Protein AF-A0A8J2KEQ3-F1 (afdb_monomer_lite)

Organism: NCBI:txid39272

InterPro domains:
  IPR006628 Purine-rich element binding protein family [PF04845] (4-89)
  IPR006628 Purine-rich element binding protein family [PTHR12611] (4-89)
  IPR006628 Purine-rich element binding protein family [SM00712] (4-49)
  IPR006628 Purine-rich element binding protein family [SM00712] (59-89)

pLDDT: mean 82.65, std 9.4, range [52.91, 93.0]

Sequence (89 aa):
MRENENTRGRFLRVSQTISRGGPRSQVAIPAQGMIEFRDALTDLLEDFGTDDGGFRGELPEGRHIRVDNKIFYFDIGQNNRGVFMRVSE

Foldseek 3Di:
DDWDADPVGIWDKDWDDDPPPDDIDIDTGHPVCVVVVVVVVVVCCVVFVPDDQDDDDDDDDWDWDDDPPDIWIWD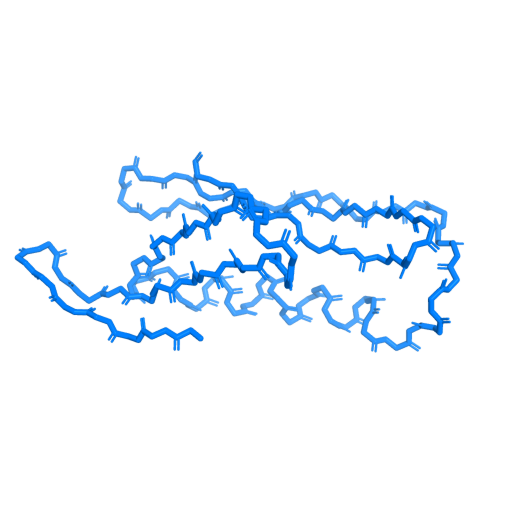WDADSRHIDTDIDD

Radius of gyration: 14.51 Å; chains: 1; bounding box: 34×27×40 Å

Structure (mmCIF, N/CA/C/O backbone):
data_AF-A0A8J2KEQ3-F1
#
_entry.id   AF-A0A8J2KEQ3-F1
#
loop_
_atom_site.group_PDB
_atom_site.id
_atom_site.type_symbol
_atom_site.label_atom_id
_atom_site.label_alt_id
_atom_site.label_comp_id
_atom_site.label_asym_id
_atom_site.label_entity_id
_atom_site.label_seq_id
_atom_site.pdbx_PDB_ins_code
_atom_site.Cartn_x
_atom_site.Cartn_y
_atom_site.Cartn_z
_atom_site.occupancy
_atom_site.B_iso_or_equiv
_atom_site.auth_seq_id
_atom_site.auth_comp_id
_atom_site.auth_asym_id
_atom_site.auth_atom_id
_atom_site.pdbx_PDB_model_num
ATOM 1 N N . MET A 1 1 ? 8.460 -2.969 9.987 1.00 78.25 1 MET A N 1
ATOM 2 C CA . MET A 1 1 ? 6.999 -2.751 10.108 1.00 78.25 1 MET A CA 1
ATOM 3 C C . MET A 1 1 ? 6.598 -3.014 11.554 1.00 78.25 1 MET A C 1
ATOM 5 O O . MET A 1 1 ? 7.361 -3.678 12.246 1.00 78.25 1 MET A O 1
ATOM 9 N N . ARG A 1 2 ? 5.482 -2.464 12.040 1.00 85.19 2 ARG A N 1
ATOM 10 C CA . ARG A 1 2 ? 5.015 -2.687 13.421 1.00 85.19 2 ARG A CA 1
ATOM 11 C C . ARG A 1 2 ? 3.502 -2.874 13.449 1.00 85.19 2 ARG A C 1
ATOM 13 O O . ARG A 1 2 ? 2.794 -1.995 12.964 1.00 85.19 2 ARG A O 1
ATOM 20 N N . GLU A 1 3 ? 3.029 -3.975 14.024 1.00 84.25 3 GLU A N 1
ATOM 21 C CA . GLU A 1 3 ? 1.611 -4.157 14.351 1.00 84.25 3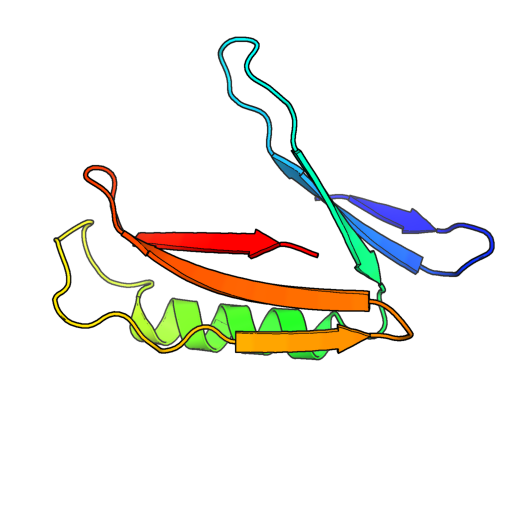 GLU A CA 1
ATOM 22 C C . GLU A 1 3 ? 1.245 -3.233 15.521 1.00 84.25 3 GLU A C 1
ATOM 24 O O . GLU A 1 3 ? 1.976 -3.144 16.511 1.00 84.25 3 GLU A O 1
ATOM 29 N N . ASN A 1 4 ? 0.152 -2.491 15.374 1.00 89.75 4 ASN A N 1
ATOM 30 C CA . ASN A 1 4 ? -0.378 -1.583 16.382 1.00 89.75 4 ASN A CA 1
ATOM 31 C C . ASN A 1 4 ? -1.894 -1.772 16.501 1.00 89.75 4 ASN A C 1
ATOM 33 O O . ASN A 1 4 ? -2.551 -2.214 15.561 1.00 89.75 4 ASN A O 1
ATOM 37 N N . GLU A 1 5 ? -2.450 -1.360 17.634 1.00 88.69 5 GLU A N 1
ATOM 38 C CA . GLU A 1 5 ? -3.884 -1.395 17.909 1.00 88.69 5 GLU A CA 1
ATOM 39 C C . GLU A 1 5 ? -4.334 -0.045 18.471 1.00 88.69 5 GLU A C 1
ATOM 41 O O . GLU A 1 5 ? -3.616 0.590 19.248 1.00 88.69 5 GLU A O 1
ATOM 46 N N . ASN A 1 6 ? -5.498 0.433 18.038 1.00 85.81 6 ASN A N 1
ATOM 47 C CA . ASN A 1 6 ? -6.147 1.618 18.593 1.00 85.81 6 ASN A CA 1
ATOM 48 C C . ASN A 1 6 ? -7.670 1.410 18.658 1.00 85.81 6 ASN A C 1
ATOM 50 O O . ASN A 1 6 ? -8.177 0.334 18.355 1.00 85.81 6 ASN A O 1
ATOM 54 N N . THR A 1 7 ? -8.421 2.452 19.018 1.00 86.88 7 THR A N 1
ATOM 55 C CA . THR A 1 7 ? -9.894 2.404 19.106 1.00 86.88 7 THR A CA 1
ATOM 56 C C . THR A 1 7 ? -10.600 2.069 17.785 1.00 86.88 7 THR A C 1
ATOM 58 O O . THR A 1 7 ? -11.784 1.755 17.798 1.00 86.88 7 THR A O 1
ATOM 61 N N . ARG A 1 8 ? -9.895 2.127 16.648 1.00 81.00 8 ARG A N 1
ATOM 62 C CA . ARG A 1 8 ? -10.381 1.764 15.308 1.00 81.00 8 ARG A CA 1
ATOM 63 C C . ARG A 1 8 ? -9.945 0.354 14.881 1.00 81.00 8 ARG A C 1
ATOM 65 O O . ARG A 1 8 ? -10.228 -0.037 13.755 1.00 81.00 8 ARG A O 1
ATOM 72 N N . GLY A 1 9 ? -9.264 -0.393 15.752 1.00 88.00 9 GLY A N 1
ATOM 73 C CA . GLY A 1 9 ? -8.815 -1.764 15.518 1.00 88.00 9 GLY A CA 1
ATOM 74 C C . GLY A 1 9 ? -7.305 -1.910 15.309 1.00 88.00 9 GLY A C 1
ATOM 75 O O . GLY A 1 9 ? -6.510 -1.005 15.586 1.00 88.00 9 GLY A O 1
ATOM 76 N N . ARG A 1 10 ? -6.909 -3.096 14.833 1.00 93.00 10 ARG A N 1
ATOM 77 C CA . ARG A 1 10 ? -5.512 -3.473 14.571 1.00 93.00 10 ARG A CA 1
ATOM 78 C C . ARG A 1 10 ? -5.074 -3.067 13.170 1.00 93.00 10 ARG A C 1
ATOM 80 O O . ARG A 1 10 ? -5.837 -3.176 12.210 1.00 93.00 10 ARG A O 1
ATOM 87 N N . PHE A 1 11 ? -3.829 -2.629 13.045 1.00 92.00 11 PHE A N 1
ATOM 88 C CA . PHE A 1 11 ? -3.237 -2.221 11.778 1.00 92.00 11 PHE A CA 1
ATOM 89 C C . PHE A 1 11 ? -1.728 -2.465 11.756 1.00 92.00 11 PHE A C 1
ATOM 91 O O . PHE A 1 11 ? -1.035 -2.364 12.771 1.00 92.00 11 PHE A O 1
ATOM 98 N N . LEU A 1 12 ? -1.197 -2.727 10.567 1.00 91.50 12 LEU A N 1
ATOM 99 C CA . LEU A 1 12 ? 0.230 -2.759 10.307 1.00 91.50 12 LEU A CA 1
ATOM 100 C C . LEU A 1 12 ? 0.710 -1.360 9.922 1.00 91.50 12 LEU A C 1
ATOM 102 O O . LEU A 1 12 ? 0.288 -0.788 8.918 1.00 91.50 12 LEU A O 1
ATOM 106 N N . ARG A 1 13 ? 1.638 -0.804 10.702 1.00 91.56 13 ARG A N 1
ATOM 107 C CA . ARG A 1 13 ? 2.331 0.435 10.348 1.00 91.56 13 ARG A CA 1
ATOM 108 C C . ARG A 1 13 ? 3.611 0.123 9.584 1.00 91.56 13 ARG A C 1
ATOM 110 O O . ARG A 1 13 ? 4.555 -0.467 10.129 1.00 91.56 13 ARG A O 1
ATOM 117 N N . VAL A 1 14 ? 3.665 0.585 8.343 1.00 89.94 14 VAL A N 1
ATOM 118 C CA . VAL A 1 14 ? 4.866 0.580 7.506 1.00 89.94 14 VAL A CA 1
ATOM 119 C C . VAL A 1 14 ? 5.440 1.989 7.524 1.00 89.94 14 VAL A C 1
ATOM 121 O O . VAL A 1 14 ? 4.724 2.958 7.300 1.00 89.94 14 VAL A O 1
ATOM 124 N N . SER A 1 15 ? 6.723 2.124 7.843 1.00 89.31 15 SER A N 1
ATOM 125 C CA . SER A 1 15 ? 7.411 3.414 7.854 1.00 89.31 15 SER A CA 1
ATOM 126 C C . SER A 1 15 ? 8.662 3.299 7.004 1.00 89.31 15 SER A C 1
ATOM 128 O O . SER A 1 15 ? 9.483 2.416 7.249 1.00 89.31 15 SER A O 1
ATOM 130 N N . GLN A 1 16 ? 8.811 4.199 6.040 1.00 87.31 16 GLN A N 1
ATOM 131 C CA . GLN A 1 16 ? 10.011 4.333 5.234 1.00 87.31 16 GLN A CA 1
ATOM 132 C C . GLN A 1 16 ? 10.825 5.513 5.763 1.00 87.31 16 GLN A C 1
ATOM 134 O O . GLN A 1 16 ? 10.325 6.623 5.955 1.00 87.31 16 GLN A O 1
ATOM 139 N N . THR A 1 17 ? 12.103 5.261 6.026 1.00 84.56 17 THR A N 1
ATOM 140 C CA . THR A 1 17 ? 13.057 6.271 6.483 1.00 84.56 17 THR A CA 1
ATOM 141 C C . THR A 1 17 ? 14.207 6.349 5.499 1.00 84.56 17 THR A C 1
ATOM 143 O O . THR A 1 17 ? 14.835 5.333 5.211 1.00 84.56 17 THR A O 1
ATOM 146 N N . ILE A 1 18 ? 14.507 7.546 5.002 1.00 80.50 18 ILE A N 1
ATOM 147 C CA . ILE A 1 18 ? 15.665 7.771 4.137 1.00 80.50 18 ILE A CA 1
ATOM 148 C C . ILE A 1 18 ? 16.878 8.029 5.037 1.00 80.50 18 ILE A C 1
ATOM 150 O O . ILE A 1 18 ? 16.863 8.958 5.844 1.00 80.50 18 ILE A O 1
ATOM 154 N N . SER A 1 19 ? 17.937 7.230 4.885 1.00 67.44 19 SER A N 1
ATOM 155 C CA . SER A 1 19 ? 19.109 7.137 5.779 1.00 67.44 19 SER A CA 1
ATOM 156 C C . SER A 1 19 ? 19.944 8.421 5.945 1.00 67.44 19 SER A C 1
ATOM 158 O O . SER A 1 19 ? 20.957 8.402 6.634 1.00 67.44 19 SER A O 1
ATOM 160 N N . ARG A 1 20 ? 19.554 9.541 5.322 1.00 71.88 20 ARG A N 1
ATOM 161 C CA . ARG A 1 20 ? 20.261 10.836 5.360 1.00 71.88 20 ARG A CA 1
ATOM 162 C C . ARG A 1 20 ? 19.345 12.009 5.731 1.00 71.88 20 ARG A C 1
ATOM 164 O O . ARG A 1 20 ? 19.386 13.050 5.089 1.00 71.88 20 ARG A O 1
ATOM 171 N N . GLY A 1 21 ? 18.479 11.825 6.730 1.00 67.56 21 GLY A N 1
ATOM 172 C CA . GLY A 1 21 ? 17.606 12.899 7.233 1.00 67.56 21 GLY A CA 1
ATOM 173 C C . GLY A 1 21 ? 16.497 13.326 6.264 1.00 67.56 21 GLY A C 1
ATOM 174 O O . GLY A 1 21 ? 15.925 14.400 6.420 1.00 67.56 21 GLY A O 1
ATOM 175 N N . GLY A 1 22 ? 16.201 12.497 5.259 1.00 72.69 22 GLY A N 1
ATOM 176 C CA . GLY A 1 22 ? 15.114 12.752 4.319 1.00 72.69 22 GLY A CA 1
ATOM 177 C C . GLY A 1 22 ? 13.732 12.556 4.955 1.00 72.69 22 GLY A C 1
ATOM 178 O O . GLY A 1 22 ? 13.622 11.997 6.054 1.00 72.69 22 GLY A O 1
ATOM 179 N N . PRO A 1 23 ? 12.665 12.991 4.264 1.00 77.88 23 PRO A N 1
ATOM 180 C CA . PRO A 1 23 ? 11.299 12.870 4.757 1.00 77.88 23 PRO A CA 1
ATOM 181 C C . PRO A 1 23 ? 10.965 11.416 5.104 1.00 77.88 23 PRO A C 1
ATOM 183 O O . PRO A 1 23 ? 11.312 10.481 4.379 1.00 77.88 23 PRO A O 1
ATOM 186 N N . ARG A 1 24 ? 10.296 11.230 6.245 1.00 81.12 24 ARG A N 1
ATOM 187 C CA . ARG A 1 24 ? 9.747 9.936 6.658 1.00 81.12 24 ARG A CA 1
ATOM 188 C C . ARG A 1 24 ? 8.335 9.835 6.103 1.00 81.12 24 ARG A C 1
ATOM 190 O O . ARG A 1 24 ? 7.512 10.698 6.394 1.00 81.12 24 ARG A O 1
ATOM 197 N N . SER A 1 25 ? 8.053 8.781 5.349 1.00 87.94 25 SER A N 1
ATOM 198 C CA . SER A 1 25 ? 6.690 8.426 4.960 1.00 87.94 25 SER A CA 1
ATOM 199 C C . SER A 1 25 ? 6.222 7.233 5.786 1.00 87.94 25 SER A C 1
ATOM 201 O O . SER A 1 25 ? 7.014 6.383 6.204 1.00 87.94 25 SER A O 1
ATOM 203 N N . GLN A 1 26 ? 4.929 7.188 6.083 1.00 89.81 26 GLN A N 1
ATOM 204 C CA . GLN A 1 26 ? 4.323 6.053 6.763 1.00 89.81 26 GLN A CA 1
ATOM 205 C C . GLN A 1 26 ? 2.938 5.778 6.200 1.00 89.81 26 GLN A C 1
ATOM 207 O O . GLN A 1 26 ? 2.222 6.710 5.850 1.00 89.81 26 GLN A O 1
ATOM 212 N N . VAL A 1 27 ? 2.568 4.503 6.179 1.00 89.88 27 VAL A N 1
ATOM 213 C CA . VAL A 1 27 ? 1.228 4.038 5.830 1.00 89.88 27 VAL A CA 1
ATOM 214 C C . VAL A 1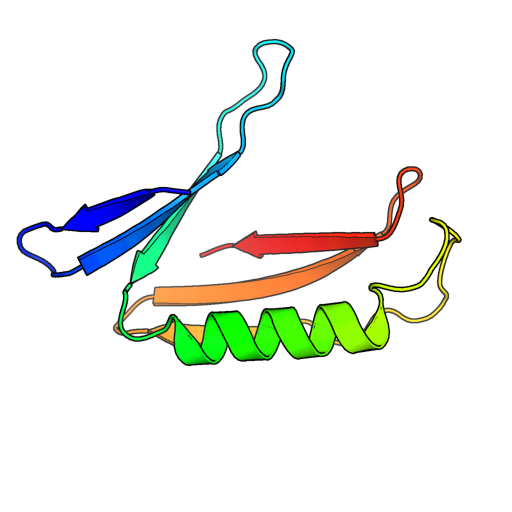 27 ? 0.734 3.105 6.935 1.00 89.88 27 VAL A C 1
ATOM 216 O O . VAL A 1 27 ? 1.525 2.397 7.571 1.00 89.88 27 VAL A O 1
ATOM 219 N N . ALA A 1 28 ? -0.567 3.143 7.202 1.00 90.69 28 ALA A N 1
ATOM 220 C CA . ALA A 1 28 ? -1.224 2.283 8.178 1.00 90.69 28 ALA A CA 1
ATOM 221 C C . ALA A 1 28 ? -2.237 1.396 7.452 1.00 90.69 28 ALA A C 1
ATOM 223 O O . ALA A 1 28 ? -3.295 1.873 7.050 1.00 90.69 28 ALA A O 1
ATOM 224 N N . ILE A 1 29 ? -1.899 0.118 7.294 1.00 89.44 29 ILE A N 1
ATOM 225 C CA . ILE A 1 29 ? -2.727 -0.874 6.605 1.00 89.44 29 ILE A CA 1
ATOM 226 C C . ILE A 1 29 ? -3.591 -1.572 7.659 1.00 89.44 29 ILE A C 1
ATOM 228 O O . ILE A 1 29 ? -3.028 -2.194 8.565 1.00 89.44 29 ILE A O 1
ATOM 232 N N . PRO A 1 30 ? -4.930 -1.468 7.614 1.00 91.31 30 PRO A N 1
ATOM 233 C CA . PRO A 1 30 ? -5.785 -2.172 8.563 1.00 91.31 30 PRO A CA 1
ATOM 234 C C . PRO A 1 30 ? -5.583 -3.686 8.464 1.00 91.31 30 PRO A C 1
ATOM 236 O O . PRO A 1 30 ? -5.397 -4.220 7.372 1.00 91.31 30 PRO A O 1
ATOM 239 N N . ALA A 1 31 ? -5.668 -4.390 9.595 1.00 90.94 31 ALA A N 1
ATOM 240 C CA . ALA A 1 31 ? -5.459 -5.839 9.645 1.00 90.94 31 ALA A CA 1
ATOM 241 C C . ALA A 1 31 ? -6.398 -6.616 8.702 1.00 90.94 31 ALA A C 1
ATOM 243 O O . ALA A 1 31 ? -6.030 -7.675 8.206 1.00 90.94 31 ALA A O 1
ATOM 244 N N . GLN A 1 32 ? -7.589 -6.072 8.437 1.00 89.38 32 GLN A N 1
ATOM 245 C CA . GLN A 1 32 ? -8.591 -6.665 7.551 1.00 89.38 32 GLN A CA 1
ATOM 246 C C . GLN A 1 32 ? -8.138 -6.766 6.089 1.00 89.38 32 GLN A C 1
ATOM 248 O O . GLN A 1 32 ? -8.550 -7.704 5.429 1.00 89.38 32 GLN A O 1
ATOM 253 N N . GLY A 1 33 ? -7.284 -5.857 5.603 1.00 87.38 33 GLY A N 1
ATOM 254 C CA . GLY A 1 33 ? -6.775 -5.881 4.223 1.00 87.38 33 GLY A CA 1
ATOM 255 C C . GLY A 1 33 ? -5.406 -6.538 4.068 1.00 87.38 33 GLY A C 1
ATOM 256 O O . GLY A 1 33 ? -4.731 -6.340 3.059 1.00 87.38 33 GLY A O 1
ATOM 257 N N . MET A 1 34 ? -4.925 -7.236 5.103 1.00 89.12 34 MET A N 1
ATOM 258 C CA . MET A 1 34 ? -3.581 -7.818 5.109 1.00 89.12 34 MET A CA 1
ATOM 259 C C . MET A 1 34 ? -3.453 -9.038 4.196 1.00 89.12 34 MET A C 1
ATOM 261 O O . MET A 1 34 ? -2.344 -9.316 3.744 1.00 89.12 34 MET A O 1
ATOM 265 N N . ILE A 1 35 ? -4.548 -9.762 3.943 1.00 90.88 35 ILE A N 1
ATOM 266 C CA . ILE A 1 35 ? -4.542 -10.919 3.040 1.00 90.88 35 ILE A CA 1
ATOM 267 C C . ILE A 1 35 ? -4.376 -10.422 1.605 1.00 90.88 35 ILE A C 1
ATOM 269 O O . ILE A 1 35 ? -3.429 -10.809 0.936 1.00 90.88 35 ILE A O 1
ATOM 273 N N . GLU A 1 36 ? -5.190 -9.461 1.184 1.00 87.75 36 GLU A N 1
ATOM 274 C CA . GLU A 1 36 ? -5.121 -8.865 -0.148 1.00 87.75 36 GLU A CA 1
ATOM 275 C C . GLU A 1 36 ? -3.792 -8.138 -0.370 1.00 87.75 36 GLU A C 1
ATOM 277 O O . GLU A 1 36 ? -3.207 -8.213 -1.449 1.00 87.75 36 GLU A O 1
ATOM 282 N N . PHE A 1 37 ? -3.276 -7.461 0.663 1.00 86.56 37 PHE A N 1
ATOM 283 C CA . PHE A 1 37 ? -1.946 -6.858 0.611 1.00 86.56 37 PHE A CA 1
ATOM 284 C C . PHE A 1 37 ? -0.843 -7.907 0.422 1.00 86.56 37 PHE A C 1
ATOM 286 O O . PHE A 1 37 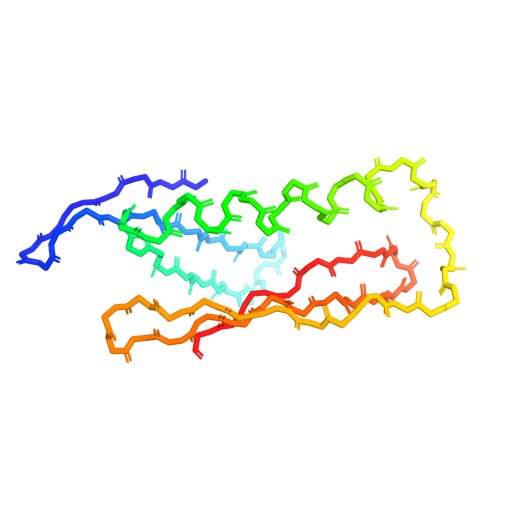? 0.085 -7.690 -0.356 1.00 86.56 37 PHE A O 1
ATOM 293 N N . ARG A 1 38 ? -0.934 -9.043 1.126 1.00 90.06 38 ARG A N 1
ATOM 294 C CA . ARG A 1 38 ? 0.004 -10.158 0.968 1.00 90.06 38 ARG A CA 1
ATOM 295 C C . ARG A 1 38 ? -0.076 -10.730 -0.443 1.00 90.06 38 ARG A C 1
ATOM 297 O O . ARG A 1 38 ? 0.970 -10.889 -1.057 1.00 90.06 38 ARG A O 1
ATOM 304 N N . ASP A 1 39 ? -1.273 -11.008 -0.941 1.00 88.56 39 ASP A N 1
ATOM 305 C CA . ASP A 1 39 ? -1.466 -11.612 -2.260 1.00 88.56 39 ASP A CA 1
ATOM 306 C C . ASP A 1 39 ? -0.940 -10.675 -3.363 1.00 88.56 39 ASP A C 1
ATOM 308 O O . ASP A 1 39 ? -0.187 -11.100 -4.233 1.00 88.56 39 ASP A O 1
ATOM 312 N N . ALA A 1 40 ? -1.197 -9.364 -3.262 1.00 82.75 40 ALA A N 1
ATOM 313 C CA . ALA A 1 40 ? -0.630 -8.370 -4.179 1.00 82.75 40 ALA A CA 1
ATOM 314 C C . ALA A 1 40 ? 0.910 -8.300 -4.137 1.00 82.75 40 ALA A C 1
ATOM 316 O O . ALA A 1 40 ? 1.542 -8.053 -5.164 1.00 82.75 40 ALA A O 1
ATOM 317 N N . LEU A 1 41 ? 1.524 -8.500 -2.964 1.00 84.81 41 LEU A N 1
ATOM 318 C CA . LEU A 1 41 ? 2.982 -8.589 -2.836 1.00 84.81 41 LEU A CA 1
ATOM 319 C C . LEU A 1 41 ? 3.535 -9.897 -3.404 1.00 84.81 41 LEU A C 1
ATOM 321 O O . LEU A 1 41 ? 4.606 -9.875 -4.003 1.00 84.81 41 LEU A O 1
ATOM 325 N N . THR A 1 42 ? 2.851 -11.020 -3.189 1.00 86.50 42 THR A N 1
ATOM 326 C CA . THR A 1 42 ? 3.271 -12.326 -3.704 1.00 86.50 42 THR A CA 1
ATOM 327 C C . THR A 1 42 ? 3.268 -12.328 -5.223 1.00 86.50 42 THR A C 1
ATOM 329 O O . THR A 1 42 ? 4.311 -12.624 -5.796 1.00 86.50 42 THR A O 1
ATOM 332 N N . ASP A 1 43 ? 2.182 -11.882 -5.855 1.00 80.19 43 ASP A N 1
ATOM 333 C CA . ASP A 1 43 ? 2.098 -11.783 -7.317 1.00 80.19 43 ASP A CA 1
ATOM 334 C C . ASP A 1 43 ? 3.236 -10.906 -7.875 1.00 80.19 43 ASP A C 1
ATOM 336 O O . ASP A 1 43 ? 3.914 -11.280 -8.829 1.00 80.19 43 ASP A O 1
ATOM 340 N N . LEU A 1 44 ? 3.539 -9.775 -7.217 1.00 76.44 44 LEU A N 1
ATOM 341 C CA . LEU A 1 44 ? 4.673 -8.933 -7.609 1.00 76.44 44 LEU A CA 1
ATOM 342 C C . LEU A 1 44 ? 6.017 -9.669 -7.510 1.00 76.44 44 LEU A C 1
ATOM 344 O O . LEU A 1 44 ? 6.879 -9.510 -8.374 1.00 76.44 44 LEU A O 1
ATOM 348 N N . LEU A 1 45 ? 6.247 -10.389 -6.413 1.00 78.62 45 LEU A N 1
ATOM 349 C CA . LEU A 1 45 ? 7.507 -11.092 -6.177 1.00 78.62 45 LEU A CA 1
ATOM 350 C C . LEU A 1 45 ? 7.681 -12.281 -7.123 1.00 78.62 45 LEU A C 1
ATOM 352 O O . LEU A 1 45 ? 8.813 -12.587 -7.484 1.00 78.62 45 LEU A O 1
ATOM 356 N N . GLU A 1 46 ? 6.600 -12.933 -7.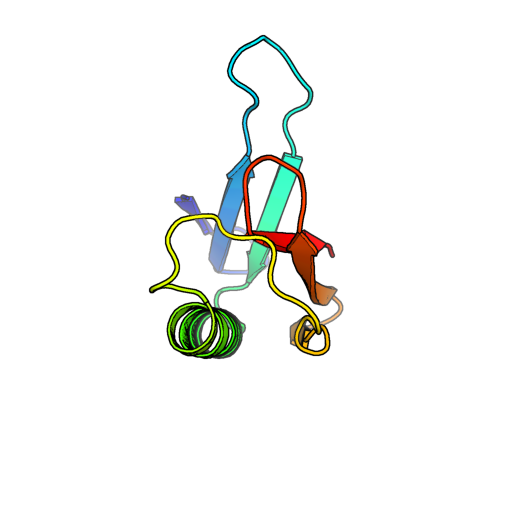535 1.00 80.06 46 GLU A N 1
ATOM 357 C CA . GLU A 1 46 ? 6.650 -13.983 -8.553 1.00 80.06 46 GLU A CA 1
ATOM 358 C C . GLU A 1 46 ? 7.038 -13.407 -9.912 1.00 80.06 46 GLU A C 1
ATOM 360 O O . GLU A 1 46 ? 7.939 -13.932 -10.569 1.00 80.06 46 GLU A O 1
ATOM 365 N N . ASP A 1 47 ? 6.440 -12.277 -10.287 1.00 74.44 47 ASP A N 1
ATOM 366 C CA . ASP A 1 47 ? 6.735 -11.647 -11.564 1.00 74.44 47 ASP A CA 1
ATOM 367 C C . ASP A 1 47 ? 8.136 -11.007 -11.576 1.00 74.44 47 ASP A C 1
ATOM 369 O O . ASP A 1 47 ? 8.845 -11.136 -12.571 1.00 74.44 47 ASP A O 1
ATOM 373 N N . PHE A 1 48 ? 8.571 -10.335 -10.495 1.00 71.50 48 PHE A N 1
ATOM 374 C CA . PHE A 1 48 ? 9.752 -9.441 -10.468 1.00 71.50 48 PHE A CA 1
ATOM 375 C C . PHE A 1 48 ? 10.814 -9.761 -9.406 1.00 71.50 48 PHE A C 1
ATOM 377 O O . PHE A 1 48 ? 11.852 -9.099 -9.370 1.00 71.50 48 PHE A O 1
ATOM 384 N N . GLY A 1 49 ? 10.600 -10.746 -8.535 1.00 64.50 49 GLY A N 1
ATOM 385 C CA . GLY A 1 49 ? 11.495 -11.050 -7.409 1.00 64.50 49 GLY A CA 1
ATOM 386 C C . GLY A 1 49 ? 12.788 -11.775 -7.784 1.00 64.50 49 GLY A C 1
ATOM 387 O O . GLY A 1 49 ? 13.627 -11.993 -6.911 1.00 64.50 49 GLY A O 1
ATOM 388 N N . THR A 1 50 ? 12.956 -12.145 -9.055 1.00 62.56 50 THR A N 1
ATOM 389 C CA . THR A 1 50 ? 14.074 -12.971 -9.531 1.00 62.56 50 THR A CA 1
ATOM 390 C C . THR A 1 50 ? 15.024 -12.260 -10.493 1.00 62.56 50 THR A C 1
ATOM 392 O O . THR A 1 50 ? 15.913 -12.931 -11.004 1.00 62.56 50 THR A O 1
ATOM 395 N N . ASP A 1 51 ? 14.842 -10.965 -10.790 1.00 58.97 51 ASP A N 1
ATOM 396 C CA . ASP A 1 51 ? 15.693 -10.268 -11.769 1.00 58.97 51 ASP A CA 1
ATOM 397 C C . ASP A 1 51 ? 16.723 -9.333 -11.151 1.00 58.97 51 ASP A C 1
ATOM 399 O O . ASP A 1 51 ? 16.456 -8.579 -10.212 1.00 58.97 51 ASP A O 1
ATOM 403 N N . ASP A 1 52 ? 17.886 -9.321 -11.785 1.00 55.91 52 ASP A N 1
ATOM 404 C CA . ASP A 1 52 ? 19.164 -8.829 -11.282 1.00 55.91 52 ASP A CA 1
ATOM 405 C C . ASP A 1 52 ? 19.293 -7.295 -11.379 1.00 55.91 52 ASP A C 1
ATOM 407 O O . ASP A 1 52 ? 20.368 -6.742 -11.613 1.00 55.91 52 ASP A O 1
ATOM 411 N N . GLY A 1 53 ? 18.183 -6.568 -11.224 1.00 52.91 53 GLY A N 1
ATOM 412 C CA . GLY A 1 53 ? 18.151 -5.109 -11.343 1.00 52.91 53 GLY A CA 1
ATOM 413 C C . GLY A 1 53 ? 18.220 -4.593 -12.785 1.00 52.91 53 GLY A C 1
ATOM 414 O O . GLY A 1 53 ? 18.532 -3.419 -12.996 1.00 52.91 53 GLY A O 1
ATOM 415 N N . GLY A 1 54 ? 17.922 -5.442 -13.774 1.00 57.75 54 GLY A N 1
ATOM 416 C CA . GLY A 1 54 ? 17.798 -5.048 -15.177 1.00 57.75 54 GLY A CA 1
ATOM 417 C C . GLY A 1 54 ? 16.563 -4.182 -15.452 1.00 57.75 54 GLY A C 1
ATOM 418 O O . GLY A 1 54 ? 15.527 -4.316 -14.801 1.00 57.75 54 GLY A O 1
ATOM 419 N N . PHE A 1 55 ? 16.669 -3.279 -16.434 1.00 55.78 55 PHE A N 1
ATOM 420 C CA . PHE A 1 55 ? 15.535 -2.492 -16.921 1.00 55.78 55 PHE A CA 1
ATOM 421 C C . PHE A 1 55 ? 14.547 -3.437 -17.620 1.00 55.78 55 PHE A C 1
ATOM 423 O O . PHE A 1 55 ? 14.840 -3.930 -18.709 1.00 55.78 55 PHE A O 1
ATOM 430 N N . ARG A 1 56 ? 13.389 -3.706 -17.013 1.00 64.94 56 ARG A N 1
ATOM 431 C CA . ARG A 1 56 ? 12.319 -4.473 -17.658 1.00 64.94 56 ARG A CA 1
ATOM 432 C C . ARG A 1 56 ? 11.479 -3.546 -18.527 1.00 64.94 56 ARG A C 1
ATOM 434 O O . ARG A 1 56 ? 11.384 -2.355 -18.240 1.00 64.94 56 ARG A O 1
ATOM 441 N N . GLY A 1 57 ? 10.971 -4.090 -19.633 1.00 70.38 57 GLY A N 1
ATOM 442 C CA . GLY A 1 57 ? 10.174 -3.363 -20.621 1.00 70.38 57 GLY A CA 1
ATOM 443 C C . GLY A 1 57 ? 8.825 -2.929 -20.050 1.00 70.38 57 GLY A C 1
ATOM 444 O O . GLY A 1 57 ? 8.734 -1.915 -19.365 1.00 70.38 57 GLY A O 1
ATOM 445 N N . GLU A 1 58 ? 7.769 -3.680 -20.352 1.00 75.12 58 GLU A N 1
ATOM 446 C CA . GLU A 1 58 ? 6.440 -3.403 -19.806 1.00 75.12 58 GLU A CA 1
ATOM 447 C C . GLU A 1 58 ? 6.370 -3.791 -18.323 1.00 75.12 58 GLU A C 1
ATOM 449 O O . GLU A 1 58 ? 6.762 -4.888 -17.922 1.00 75.12 58 GLU A O 1
ATOM 454 N N . LEU A 1 59 ? 5.894 -2.850 -17.508 1.00 80.50 59 LEU A N 1
ATOM 455 C CA . LEU A 1 59 ? 5.575 -3.059 -16.099 1.00 80.50 59 LEU A CA 1
ATOM 456 C C . LEU A 1 59 ? 4.121 -3.542 -15.982 1.00 80.50 59 LEU A C 1
ATOM 458 O O . LEU A 1 59 ? 3.299 -3.197 -16.835 1.00 80.50 59 LEU A O 1
ATOM 462 N N . PRO A 1 60 ? 3.785 -4.320 -14.941 1.00 79.00 60 PRO A N 1
ATOM 463 C CA . PRO A 1 60 ? 2.436 -4.813 -14.752 1.00 79.00 60 PRO A CA 1
ATOM 464 C C . PRO A 1 60 ? 1.529 -3.646 -14.367 1.00 79.00 60 PRO A C 1
ATOM 466 O O . PRO A 1 60 ? 1.980 -2.611 -13.861 1.00 79.00 60 PRO A O 1
ATOM 469 N N . GLU A 1 61 ? 0.231 -3.822 -14.580 1.00 83.19 61 GLU A N 1
ATOM 470 C CA . GLU A 1 61 ? -0.740 -2.826 -14.153 1.00 83.19 61 GLU A CA 1
ATOM 471 C C . GLU A 1 61 ? -0.752 -2.703 -12.622 1.00 83.19 61 GLU A C 1
AT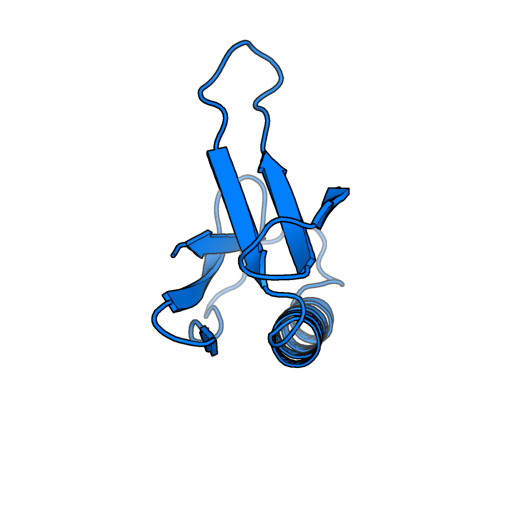OM 473 O O . GLU A 1 61 ? -0.643 -3.692 -11.888 1.00 83.19 61 GLU A O 1
ATOM 478 N N . GLY A 1 62 ? -0.869 -1.465 -12.137 1.00 83.31 62 GLY A N 1
ATOM 479 C CA . GLY A 1 62 ? -1.000 -1.193 -10.713 1.00 83.31 62 GLY A CA 1
ATOM 480 C C . GLY A 1 62 ? -2.262 -1.835 -10.141 1.00 83.31 62 GLY A C 1
ATOM 481 O O . GLY A 1 62 ? -3.301 -1.927 -10.797 1.00 83.31 62 GLY A O 1
ATOM 482 N N . ARG A 1 63 ? -2.188 -2.265 -8.884 1.00 86.81 63 ARG A N 1
ATOM 483 C CA . ARG A 1 63 ? -3.329 -2.838 -8.161 1.00 86.81 63 ARG A CA 1
ATOM 484 C C . ARG A 1 63 ? -3.848 -1.871 -7.118 1.00 86.81 63 ARG A C 1
ATOM 486 O O . ARG A 1 63 ? -3.129 -0.989 -6.664 1.00 86.81 63 ARG A O 1
ATOM 493 N N . HIS A 1 64 ? -5.088 -2.061 -6.690 1.00 89.25 64 HIS A N 1
ATOM 494 C CA . HIS A 1 64 ? -5.614 -1.342 -5.541 1.00 89.25 64 HIS A CA 1
ATOM 495 C C . HIS A 1 64 ? -6.471 -2.247 -4.665 1.00 89.25 64 HIS A C 1
ATOM 497 O O . HIS A 1 64 ? -7.132 -3.159 -5.156 1.00 89.25 64 HIS A O 1
ATOM 503 N N . ILE A 1 65 ? -6.467 -1.978 -3.363 1.00 88.56 65 ILE A N 1
ATOM 504 C CA . ILE A 1 65 ? -7.352 -2.635 -2.399 1.00 88.56 65 ILE A CA 1
ATOM 505 C C . ILE A 1 65 ? -8.181 -1.574 -1.699 1.00 88.56 65 ILE A C 1
ATOM 507 O O . ILE A 1 65 ? -7.686 -0.495 -1.365 1.00 88.56 65 ILE A O 1
ATOM 511 N N . ARG A 1 66 ? -9.444 -1.890 -1.438 1.00 89.44 66 ARG A N 1
ATOM 512 C CA . ARG A 1 66 ? -10.311 -1.055 -0.619 1.00 89.44 66 ARG A CA 1
ATOM 513 C C . ARG A 1 66 ? -10.518 -1.726 0.727 1.00 89.44 66 ARG A C 1
ATOM 515 O O . ARG A 1 66 ? -10.990 -2.855 0.782 1.00 89.44 66 ARG A O 1
ATOM 522 N N . VAL A 1 67 ? -10.209 -1.004 1.797 1.00 87.38 67 VAL A N 1
ATOM 523 C CA . VAL A 1 67 ? -10.415 -1.459 3.174 1.00 87.38 67 VAL A CA 1
ATOM 524 C C . VAL A 1 67 ? -11.133 -0.348 3.923 1.00 87.38 67 VAL A C 1
ATOM 526 O O . VAL A 1 67 ? -10.631 0.775 4.016 1.00 87.38 67 VAL A O 1
ATOM 529 N N . ASP A 1 68 ? -12.335 -0.642 4.412 1.00 84.69 68 ASP A N 1
ATOM 530 C CA . ASP A 1 68 ? -13.270 0.352 4.942 1.00 84.69 68 ASP A CA 1
ATOM 531 C C . ASP A 1 68 ? -13.503 1.521 3.950 1.00 84.69 68 ASP A C 1
ATOM 533 O O . ASP A 1 68 ? -14.013 1.354 2.835 1.00 84.69 68 ASP A O 1
ATOM 537 N N . ASN A 1 69 ? -13.094 2.726 4.363 1.00 85.31 69 ASN A N 1
ATOM 538 C CA . ASN A 1 69 ? -13.173 3.978 3.614 1.00 85.31 69 ASN A CA 1
ATOM 539 C C . ASN A 1 69 ? -11.817 4.414 3.030 1.00 85.31 69 ASN A C 1
ATOM 541 O O . ASN A 1 69 ? -11.698 5.548 2.571 1.00 85.31 69 ASN A O 1
ATOM 545 N N . LYS A 1 70 ? -10.791 3.555 3.075 1.00 87.19 70 LYS A N 1
ATOM 546 C CA . LYS A 1 70 ? -9.472 3.806 2.479 1.00 87.19 70 LYS A CA 1
ATOM 547 C C . LYS A 1 70 ? -9.295 2.961 1.218 1.00 87.19 70 LYS A C 1
ATOM 549 O O . LYS A 1 70 ? -9.750 1.818 1.165 1.00 87.19 70 LYS A O 1
ATOM 554 N N . ILE A 1 71 ? -8.619 3.522 0.221 1.00 91.50 71 ILE A N 1
ATOM 555 C CA . ILE A 1 71 ? -8.175 2.802 -0.973 1.00 91.50 71 ILE A CA 1
ATOM 556 C C . ILE A 1 71 ? -6.658 2.879 -0.977 1.00 91.50 71 ILE A C 1
ATOM 558 O O . ILE A 1 71 ? -6.113 3.971 -0.918 1.00 91.50 71 ILE A O 1
ATOM 562 N N . PHE A 1 72 ? -5.985 1.738 -1.032 1.00 91.25 72 PHE A N 1
ATOM 563 C CA . PHE A 1 72 ? -4.539 1.695 -1.187 1.00 91.25 72 PHE A CA 1
ATOM 564 C C . PHE A 1 72 ? -4.205 1.301 -2.614 1.00 91.25 72 PHE A C 1
ATOM 566 O O . PHE A 1 72 ? -4.764 0.332 -3.119 1.00 91.25 72 PHE A O 1
ATOM 573 N N . TYR A 1 73 ? -3.289 2.033 -3.234 1.00 91.50 73 TYR A N 1
ATOM 574 C CA . TYR A 1 73 ? -2.761 1.760 -4.565 1.00 91.50 73 TYR A CA 1
ATOM 575 C C . TYR A 1 73 ? -1.351 1.183 -4.446 1.00 91.50 73 TYR A C 1
ATOM 577 O O . TYR A 1 73 ? -0.540 1.669 -3.652 1.00 91.50 73 TYR A O 1
ATOM 585 N N . PHE A 1 74 ? -1.080 0.158 -5.243 1.00 90.00 74 PHE A N 1
ATOM 586 C CA . PHE A 1 74 ? 0.180 -0.562 -5.359 1.00 90.00 74 PHE A CA 1
ATOM 587 C C . PHE A 1 74 ? 0.652 -0.432 -6.800 1.00 90.00 74 PHE A C 1
ATOM 589 O O . PHE A 1 74 ? 0.282 -1.229 -7.663 1.00 90.00 74 PHE A O 1
ATOM 596 N N . ASP A 1 75 ? 1.447 0.599 -7.062 1.00 89.69 75 ASP A N 1
ATOM 597 C CA . ASP A 1 75 ? 1.988 0.852 -8.392 1.00 89.69 75 ASP A CA 1
ATOM 598 C C . ASP A 1 75 ? 3.381 0.257 -8.505 1.00 89.69 75 ASP A C 1
ATOM 600 O O . ASP A 1 75 ? 4.222 0.442 -7.617 1.00 89.69 75 ASP A O 1
ATOM 604 N N . ILE A 1 76 ? 3.651 -0.407 -9.621 1.00 86.50 76 ILE A N 1
ATOM 605 C CA . ILE A 1 76 ? 4.988 -0.901 -9.917 1.00 86.50 76 ILE A CA 1
ATOM 606 C C . ILE A 1 76 ? 5.702 0.145 -10.751 1.00 86.50 76 ILE A C 1
ATOM 608 O O . ILE A 1 76 ? 5.230 0.574 -11.801 1.00 86.50 76 ILE A O 1
ATOM 612 N N . GLY A 1 77 ? 6.834 0.600 -10.234 1.00 87.38 77 GLY A N 1
ATOM 613 C CA . GLY A 1 77 ? 7.691 1.567 -10.886 1.00 87.38 77 GLY A CA 1
ATOM 614 C C . GLY A 1 77 ? 9.078 0.996 -11.108 1.00 87.38 77 GLY A C 1
ATOM 615 O O . GLY A 1 77 ? 9.497 0.029 -10.475 1.00 87.38 77 GLY A O 1
ATOM 616 N N . GLN A 1 78 ? 9.826 1.647 -11.985 1.00 86.12 78 GLN A N 1
ATOM 617 C CA . GLN A 1 78 ? 11.213 1.311 -12.251 1.00 86.12 78 GLN A CA 1
ATOM 618 C C . GLN A 1 78 ? 12.043 2.585 -12.293 1.00 86.12 78 GLN A C 1
ATOM 620 O O . GLN A 1 78 ? 11.588 3.636 -12.746 1.00 86.12 78 GLN A O 1
ATOM 625 N N . ASN A 1 79 ? 13.262 2.510 -11.782 1.00 84.44 79 ASN A N 1
ATOM 626 C CA . ASN A 1 79 ? 14.253 3.568 -11.917 1.00 84.44 79 ASN A CA 1
ATOM 627 C C . ASN A 1 79 ? 15.645 2.948 -12.094 1.00 84.44 79 ASN A C 1
ATOM 629 O O . ASN A 1 79 ? 15.795 1.730 -12.133 1.00 84.44 79 ASN A O 1
ATOM 633 N N . ASN A 1 80 ? 16.684 3.782 -12.158 1.00 82.19 80 ASN A N 1
ATOM 634 C CA . ASN A 1 80 ? 18.068 3.326 -12.349 1.00 82.19 80 ASN A CA 1
ATOM 635 C C . ASN A 1 80 ? 18.610 2.427 -11.213 1.00 82.19 80 ASN A C 1
ATOM 637 O O . ASN A 1 80 ? 19.744 1.971 -11.295 1.00 82.19 80 ASN A O 1
ATOM 641 N N . ARG A 1 81 ? 17.852 2.219 -10.130 1.00 80.06 81 ARG A N 1
ATOM 642 C CA . ARG A 1 81 ? 18.179 1.319 -9.014 1.00 80.06 81 ARG A CA 1
ATOM 643 C C . ARG A 1 81 ? 17.404 -0.002 -9.066 1.00 80.06 81 ARG A C 1
ATOM 645 O O . ARG A 1 81 ? 17.616 -0.830 -8.188 1.00 80.06 81 ARG A O 1
ATOM 652 N N . GLY A 1 82 ? 16.510 -0.172 -10.040 1.00 81.12 82 GLY A N 1
ATOM 653 C CA . GLY A 1 82 ? 15.686 -1.364 -10.221 1.00 81.12 82 GLY A CA 1
ATOM 654 C C . GLY A 1 82 ? 14.182 -1.094 -10.130 1.00 81.12 82 GLY A C 1
ATOM 655 O O . GLY A 1 82 ? 13.718 0.052 -10.183 1.00 81.12 82 GLY A O 1
ATOM 656 N N . VAL A 1 83 ? 13.430 -2.186 -10.008 1.00 83.62 83 VAL A N 1
ATOM 657 C CA . VAL A 1 83 ? 11.969 -2.203 -9.867 1.00 83.62 83 VAL A CA 1
ATOM 658 C C . VAL A 1 83 ? 11.586 -1.976 -8.402 1.00 83.62 83 VAL A C 1
ATOM 660 O O . VAL A 1 83 ? 12.249 -2.465 -7.488 1.00 83.62 83 VAL A O 1
ATOM 663 N N . PHE A 1 84 ? 10.527 -1.209 -8.161 1.00 84.75 84 PHE A N 1
ATOM 664 C CA . PHE A 1 84 ? 10.010 -0.921 -6.827 1.00 84.75 84 PHE A CA 1
ATOM 665 C C . PHE A 1 84 ? 8.480 -0.913 -6.817 1.00 84.75 84 PHE A C 1
ATOM 667 O O . PHE A 1 84 ? 7.843 -0.547 -7.801 1.00 84.75 84 PHE A O 1
ATOM 674 N N . MET A 1 85 ? 7.892 -1.245 -5.668 1.00 86.31 85 MET A N 1
ATOM 675 C CA . MET A 1 85 ? 6.470 -1.024 -5.408 1.00 86.31 85 MET A CA 1
ATOM 676 C C . MET A 1 85 ? 6.287 0.315 -4.689 1.00 86.31 85 MET A C 1
ATOM 678 O O . MET A 1 85 ? 6.892 0.559 -3.641 1.00 86.31 85 MET A O 1
ATOM 682 N N . ARG A 1 86 ? 5.434 1.183 -5.231 1.00 89.00 86 ARG A N 1
ATOM 683 C CA . ARG A 1 86 ? 4.932 2.376 -4.551 1.00 89.00 86 ARG A CA 1
ATOM 684 C C . ARG A 1 86 ? 3.587 2.050 -3.917 1.00 89.00 86 ARG A C 1
ATOM 686 O O . ARG A 1 86 ? 2.665 1.644 -4.611 1.00 89.00 86 ARG A O 1
ATOM 693 N N . VAL A 1 87 ? 3.485 2.291 -2.613 1.00 89.50 87 VAL A N 1
ATOM 694 C CA . VAL A 1 87 ? 2.228 2.185 -1.866 1.00 89.50 87 VAL A CA 1
ATOM 695 C C . VAL A 1 87 ? 1.727 3.583 -1.521 1.00 89.50 87 VAL A C 1
ATOM 697 O O . VAL A 1 87 ? 2.452 4.345 -0.875 1.00 89.50 87 VAL A O 1
ATOM 700 N N . SER A 1 88 ? 0.504 3.915 -1.926 1.00 89.38 88 SER A N 1
ATOM 701 C CA . SER A 1 88 ? -0.182 5.171 -1.579 1.00 89.38 88 SER A CA 1
ATOM 702 C C . SER A 1 88 ? -1.592 4.910 -1.054 1.00 89.38 88 SER A C 1
ATOM 704 O O . SER A 1 88 ? -2.195 3.908 -1.423 1.00 89.38 88 SER A O 1
ATOM 706 N N . GLU A 1 89 ? -2.095 5.799 -0.192 1.00 87.25 89 GLU A N 1
ATOM 707 C CA . GLU A 1 89 ? -3.471 5.798 0.343 1.00 87.25 89 GLU A CA 1
ATOM 708 C C . GLU A 1 89 ? -4.308 6.967 -0.187 1.00 87.25 89 GLU A C 1
ATOM 710 O O . GLU A 1 89 ? -3.688 7.951 -0.657 1.00 87.25 89 GLU A O 1
#

Secondary structure (DSSP, 8-state):
-EEEEETTEEEEEEEE--TTTPPPEEEEEEGGGHHHHHHHHHHHHHHHTT--S---SSPPPPEEEEETTEEEEEEEEEETTEEEEEEE-